Protein AF-A0A5J6P912-F1 (afdb_monomer_lite)

Foldseek 3Di:
DDPVVVVVVVVVVVVVCVVVVPPPDLDFDPDQWDQAPPPRDIDGDDPVNRVCVVVVHDHDHDPVRVVVVVVPDDPPCPVVVVVPPPDPPDDPVVVCVVVVVVVVVVVD

pLDDT: mean 77.54, std 14.79, range [47.5, 93.69]

Structure (mmCIF, N/CA/C/O backbone):
data_AF-A0A5J6P912-F1
#
_entry.id   AF-A0A5J6P912-F1
#
loop_
_atom_site.group_PDB
_atom_site.id
_atom_site.type_symbol
_atom_site.label_atom_id
_atom_site.label_alt_id
_atom_site.label_comp_id
_atom_site.label_asym_id
_atom_site.label_entity_id
_atom_site.label_seq_id
_atom_site.pdbx_PDB_ins_code
_atom_site.Cartn_x
_atom_site.Cartn_y
_atom_site.Cartn_z
_atom_site.occupancy
_atom_site.B_iso_or_equiv
_atom_site.auth_seq_id
_atom_site.auth_comp_id
_atom_site.auth_asym_id
_atom_site.auth_atom_id
_atom_site.pdbx_PDB_model_num
ATOM 1 N N . MET A 1 1 ? 24.923 -0.015 -38.273 1.00 61.78 1 MET A N 1
ATOM 2 C CA . MET A 1 1 ? 23.795 0.452 -37.447 1.00 61.78 1 MET A CA 1
ATOM 3 C C . MET A 1 1 ? 23.293 1.730 -38.083 1.00 61.78 1 MET A C 1
ATOM 5 O O . MET A 1 1 ? 24.049 2.695 -38.132 1.00 61.78 1 MET A O 1
ATOM 9 N N . SER A 1 2 ? 22.121 1.689 -38.714 1.00 84.31 2 SER A N 1
ATOM 10 C CA . SER A 1 2 ? 21.604 2.853 -39.446 1.00 84.31 2 SER A CA 1
ATOM 11 C C . SER A 1 2 ? 21.113 3.918 -38.456 1.00 84.31 2 SER A C 1
ATOM 13 O O . SER A 1 2 ? 20.704 3.593 -37.338 1.00 84.31 2 SER A O 1
ATOM 15 N N . ASN A 1 3 ? 21.133 5.194 -38.850 1.00 86.69 3 ASN A N 1
ATOM 16 C CA . ASN A 1 3 ? 20.611 6.286 -38.017 1.00 86.69 3 ASN A CA 1
ATOM 17 C C . ASN A 1 3 ? 19.134 6.070 -37.625 1.00 86.69 3 ASN A C 1
ATOM 19 O O . ASN A 1 3 ? 18.696 6.517 -36.567 1.00 86.69 3 ASN A O 1
ATOM 23 N N . GLU A 1 4 ? 18.374 5.339 -38.441 1.00 86.94 4 GLU A N 1
ATOM 24 C CA . GLU A 1 4 ? 16.972 5.003 -38.178 1.00 86.94 4 GLU A CA 1
ATOM 25 C C . GLU A 1 4 ? 16.832 3.955 -37.070 1.00 86.94 4 GLU A C 1
ATOM 27 O O . GLU A 1 4 ? 15.906 4.019 -36.261 1.00 86.94 4 GLU A O 1
ATOM 32 N N . GLU A 1 5 ? 17.765 3.005 -36.992 1.00 87.81 5 GLU A N 1
ATOM 33 C CA . GLU A 1 5 ? 17.812 2.031 -35.900 1.00 87.81 5 GLU A CA 1
ATOM 34 C C . GLU A 1 5 ? 18.159 2.722 -34.583 1.00 87.81 5 GLU A C 1
ATOM 36 O O . GLU A 1 5 ? 17.488 2.502 -33.575 1.00 87.81 5 GLU A O 1
ATOM 41 N N . VAL A 1 6 ? 19.141 3.629 -34.607 1.00 88.38 6 VAL A N 1
ATOM 42 C CA . VAL A 1 6 ? 19.518 4.447 -33.443 1.00 88.38 6 VAL A CA 1
ATOM 43 C C . VAL A 1 6 ? 18.312 5.229 -32.920 1.00 88.38 6 VAL A C 1
ATOM 45 O O . VAL A 1 6 ? 18.046 5.216 -31.718 1.00 88.38 6 VAL A O 1
ATOM 48 N N . LEU A 1 7 ? 17.544 5.858 -33.816 1.00 90.25 7 LEU A N 1
ATOM 49 C CA . LEU A 1 7 ? 16.356 6.627 -33.449 1.00 90.25 7 LEU A CA 1
ATOM 50 C C . LEU A 1 7 ? 15.272 5.741 -32.816 1.00 90.25 7 LEU A C 1
ATOM 52 O O . LEU A 1 7 ? 14.703 6.106 -31.787 1.00 90.25 7 LEU A O 1
ATOM 56 N N . LYS A 1 8 ? 15.017 4.554 -33.380 1.00 87.69 8 LYS A N 1
ATOM 57 C CA . LYS A 1 8 ? 14.042 3.593 -32.836 1.00 87.69 8 LYS A CA 1
ATOM 58 C C . LYS A 1 8 ? 14.419 3.141 -31.426 1.00 87.69 8 LYS A C 1
ATOM 60 O O . LYS A 1 8 ? 13.577 3.181 -30.527 1.00 87.69 8 LYS A O 1
ATOM 65 N N . TYR A 1 9 ? 15.679 2.760 -31.213 1.00 90.75 9 TYR A N 1
ATOM 66 C CA . TYR A 1 9 ? 16.154 2.347 -29.892 1.00 90.75 9 TYR A CA 1
ATOM 67 C C . TYR A 1 9 ? 16.120 3.497 -28.883 1.00 90.75 9 TYR A C 1
ATOM 69 O O . TYR A 1 9 ? 15.717 3.284 -27.740 1.00 90.75 9 TYR A O 1
ATOM 77 N N . ALA A 1 10 ? 16.466 4.717 -29.302 1.00 91.56 10 ALA A N 1
ATOM 78 C CA . ALA A 1 10 ? 16.407 5.898 -28.446 1.00 91.56 10 ALA A CA 1
ATOM 79 C C . ALA A 1 10 ? 14.972 6.207 -27.985 1.00 91.56 10 ALA A C 1
ATOM 81 O O . ALA A 1 10 ? 14.741 6.423 -26.794 1.00 91.56 10 ALA A O 1
ATOM 82 N N . VAL A 1 11 ? 13.994 6.165 -28.898 1.00 92.31 11 VAL A N 1
ATOM 83 C CA . VAL A 1 11 ? 12.575 6.378 -28.567 1.00 92.31 11 VAL A CA 1
ATOM 84 C C . VAL A 1 11 ? 12.064 5.286 -27.627 1.00 92.31 11 VAL A C 1
ATOM 86 O O . VAL A 1 11 ? 11.424 5.589 -26.619 1.00 92.31 11 VAL A O 1
ATOM 89 N N . PHE A 1 12 ? 12.379 4.020 -27.908 1.00 91.69 12 PHE A N 1
ATOM 90 C CA . PHE A 1 12 ? 11.960 2.904 -27.061 1.00 91.69 12 PHE A CA 1
ATOM 91 C C . PHE A 1 12 ? 12.545 3.005 -25.645 1.00 91.69 12 PHE A C 1
ATOM 93 O O . PHE A 1 12 ? 11.819 2.860 -24.659 1.00 91.69 12 PHE A O 1
ATOM 100 N N . ALA A 1 13 ? 13.839 3.322 -25.534 1.00 92.06 13 ALA A N 1
ATOM 101 C CA . ALA A 1 13 ? 14.506 3.527 -24.254 1.00 92.06 13 ALA A CA 1
ATOM 102 C C . ALA A 1 13 ? 13.878 4.686 -23.468 1.00 92.06 13 ALA A C 1
ATOM 104 O O . ALA A 1 13 ? 13.615 4.547 -22.274 1.00 92.06 13 ALA A O 1
ATOM 105 N N . PHE A 1 14 ? 13.570 5.803 -24.134 1.00 93.19 14 PHE A N 1
ATOM 106 C CA . PHE A 1 14 ? 12.935 6.954 -23.495 1.00 93.19 14 PHE A CA 1
ATOM 107 C C . PHE A 1 14 ? 11.553 6.609 -22.924 1.00 93.19 14 PHE A C 1
ATOM 109 O O . PHE A 1 14 ? 11.265 6.930 -21.771 1.00 93.19 14 PHE A O 1
ATOM 116 N N . ILE A 1 15 ? 10.717 5.899 -23.688 1.00 90.31 15 ILE A N 1
ATOM 117 C CA . ILE A 1 15 ? 9.388 5.462 -23.234 1.00 90.31 15 ILE A CA 1
ATOM 118 C C . ILE A 1 15 ? 9.512 4.501 -22.047 1.00 90.31 15 ILE A C 1
ATOM 120 O O . ILE A 1 15 ? 8.806 4.663 -21.051 1.00 90.31 15 ILE A O 1
ATOM 124 N N . ALA A 1 16 ? 10.426 3.530 -22.116 1.00 88.44 16 ALA A N 1
ATOM 125 C CA . ALA A 1 16 ? 10.651 2.583 -21.028 1.00 88.44 16 ALA A CA 1
ATOM 126 C C . ALA A 1 16 ? 11.095 3.290 -19.735 1.00 88.44 16 ALA A C 1
ATOM 128 O O . ALA A 1 16 ? 10.529 3.039 -18.669 1.00 88.44 16 ALA A O 1
ATOM 129 N N . ILE A 1 17 ? 12.050 4.222 -19.828 1.00 90.69 17 ILE A N 1
ATOM 130 C CA . ILE A 1 17 ? 12.521 5.020 -18.688 1.00 90.69 17 ILE A CA 1
ATOM 131 C C . ILE A 1 17 ? 11.385 5.873 -18.127 1.00 90.69 17 ILE A C 1
ATOM 133 O O . ILE A 1 17 ? 11.181 5.892 -16.914 1.00 90.69 17 ILE A O 1
ATOM 137 N N . PHE A 1 18 ? 10.616 6.540 -18.990 1.00 88.12 18 PHE A N 1
ATOM 138 C CA . PHE A 1 18 ? 9.486 7.361 -18.569 1.00 88.12 18 PHE A CA 1
ATOM 139 C C . PHE A 1 18 ? 8.438 6.534 -17.814 1.00 88.12 18 PHE A C 1
ATOM 141 O O . PHE A 1 18 ? 7.970 6.957 -16.757 1.00 88.12 18 PHE A O 1
ATOM 148 N N . LEU A 1 19 ? 8.104 5.335 -18.299 1.00 84.88 19 LEU A N 1
ATOM 149 C CA . LEU A 1 19 ? 7.172 4.437 -17.618 1.00 84.88 19 LEU A CA 1
ATOM 150 C C . LEU A 1 19 ? 7.702 4.001 -16.250 1.00 84.88 19 LEU A C 1
ATOM 152 O O . LEU A 1 19 ? 6.973 4.103 -15.266 1.00 84.88 19 LEU A O 1
ATOM 156 N N . ILE A 1 20 ? 8.965 3.570 -16.167 1.00 81.31 20 ILE A N 1
ATOM 157 C C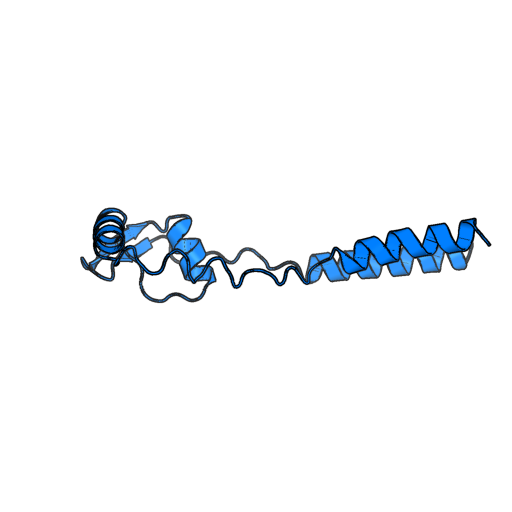A . ILE A 1 20 ? 9.579 3.117 -14.911 1.00 81.31 20 ILE A CA 1
ATOM 158 C C . ILE A 1 20 ? 9.671 4.266 -13.900 1.00 81.31 20 ILE A C 1
ATOM 160 O O . ILE A 1 20 ? 9.334 4.080 -12.731 1.00 81.31 20 ILE A O 1
ATOM 164 N N . ALA A 1 21 ? 10.069 5.460 -14.343 1.00 80.19 21 ALA A N 1
ATOM 165 C CA . ALA A 1 21 ? 10.186 6.644 -13.495 1.00 80.19 21 ALA A CA 1
ATOM 166 C C . ALA A 1 21 ? 8.834 7.102 -12.924 1.00 80.19 21 ALA A C 1
ATOM 168 O O . ALA A 1 21 ? 8.777 7.620 -11.809 1.00 80.19 21 ALA A O 1
ATOM 169 N N . ASN A 1 22 ? 7.741 6.884 -13.661 1.00 78.12 22 ASN A N 1
ATOM 170 C CA . ASN A 1 22 ? 6.387 7.234 -13.232 1.00 78.12 22 ASN A CA 1
ATOM 171 C C . ASN A 1 22 ? 5.661 6.098 -12.491 1.00 78.12 22 ASN A C 1
ATOM 173 O O . ASN A 1 22 ? 4.505 6.273 -12.092 1.00 78.12 22 ASN A O 1
ATOM 177 N N . LEU A 1 23 ? 6.302 4.944 -12.259 1.00 78.06 23 LEU A N 1
ATOM 178 C CA . LEU A 1 23 ? 5.701 3.903 -11.431 1.00 78.06 23 LEU A CA 1
ATOM 179 C C . LEU A 1 23 ? 5.579 4.402 -9.984 1.00 78.06 23 LEU A C 1
ATOM 181 O O . LEU A 1 23 ? 6.576 4.794 -9.369 1.00 78.06 23 LEU A O 1
ATOM 185 N N . PRO A 1 24 ? 4.375 4.368 -9.386 1.00 65.56 24 PRO A N 1
ATOM 186 C CA . PRO A 1 24 ? 4.196 4.815 -8.018 1.00 65.56 24 PRO A CA 1
ATOM 187 C C . PRO A 1 24 ? 4.977 3.896 -7.075 1.00 65.56 24 PRO A C 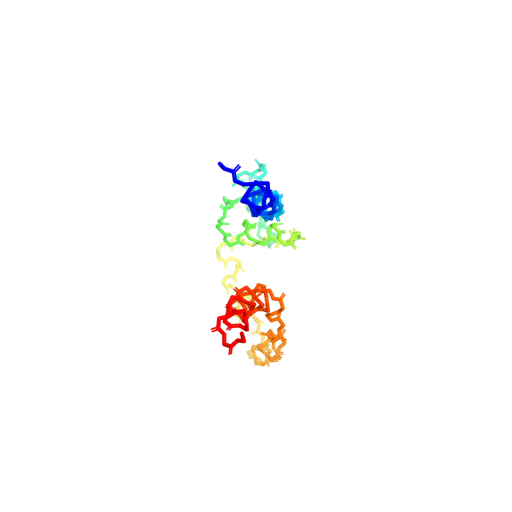1
ATOM 189 O O . PRO A 1 24 ? 4.606 2.741 -6.845 1.00 65.56 24 PRO A O 1
ATOM 192 N N . ALA A 1 25 ? 6.054 4.425 -6.492 1.00 66.69 25 ALA A N 1
ATOM 193 C CA . ALA A 1 25 ? 6.790 3.744 -5.439 1.00 66.69 25 ALA A CA 1
ATOM 194 C C . ALA A 1 25 ? 5.819 3.355 -4.313 1.00 66.69 25 ALA A C 1
ATOM 196 O O . ALA A 1 25 ? 5.042 4.185 -3.825 1.00 66.69 25 ALA A O 1
ATOM 197 N N . LYS A 1 26 ? 5.852 2.085 -3.893 1.00 66.12 26 LYS A N 1
ATOM 198 C CA . LYS A 1 26 ? 4.990 1.568 -2.822 1.00 66.12 26 LYS A CA 1
ATOM 199 C C . LYS A 1 26 ? 5.395 2.205 -1.488 1.00 66.12 26 LYS A C 1
ATOM 201 O O . LYS A 1 26 ? 6.199 1.649 -0.744 1.00 66.12 26 LYS A O 1
ATOM 206 N N . LYS A 1 27 ? 4.845 3.386 -1.186 1.00 69.94 27 LYS A N 1
ATOM 207 C CA . LYS A 1 27 ? 5.072 4.101 0.077 1.00 69.94 27 LYS A CA 1
ATOM 208 C C . LYS A 1 27 ? 4.591 3.228 1.241 1.00 69.94 27 LYS A C 1
ATOM 210 O O . LYS A 1 27 ? 3.459 2.735 1.229 1.00 69.94 27 LYS A O 1
ATOM 215 N N . LYS A 1 28 ? 5.452 3.039 2.240 1.00 74.94 28 LYS A N 1
ATOM 216 C CA . LYS A 1 28 ? 5.137 2.349 3.498 1.00 74.94 28 LYS A CA 1
ATOM 217 C C . LYS A 1 28 ? 5.078 3.375 4.637 1.00 74.94 28 LYS A C 1
ATOM 219 O O . LYS A 1 28 ? 5.829 4.353 4.581 1.00 74.94 28 LYS A O 1
ATOM 224 N N . PRO A 1 29 ? 4.206 3.183 5.641 1.00 78.12 29 PRO A N 1
ATOM 225 C CA . PRO A 1 29 ? 4.225 4.014 6.837 1.00 78.12 29 PRO A CA 1
ATOM 226 C C . PRO A 1 29 ? 5.584 3.885 7.535 1.00 78.12 29 PRO A C 1
ATOM 228 O O . PRO A 1 29 ? 6.175 2.805 7.558 1.00 78.12 29 PRO A O 1
ATOM 231 N N . LYS A 1 30 ? 6.091 5.007 8.065 1.00 74.88 30 LYS A N 1
ATOM 232 C CA . LYS A 1 30 ? 7.334 5.036 8.857 1.00 74.88 30 LYS A CA 1
ATOM 233 C C . LYS A 1 30 ? 7.160 4.283 10.178 1.00 74.88 30 LYS A C 1
ATOM 235 O O . LYS A 1 30 ? 8.081 3.625 10.647 1.00 74.88 30 LYS A O 1
ATOM 240 N N . GLU A 1 31 ? 5.963 4.371 10.745 1.00 79.88 31 GLU A N 1
ATOM 241 C CA . GLU A 1 31 ? 5.583 3.707 11.986 1.00 79.88 31 GLU A CA 1
ATOM 242 C C . GLU A 1 31 ? 5.102 2.281 11.698 1.00 79.88 31 GLU A C 1
ATOM 244 O O . GLU A 1 31 ? 4.431 2.019 10.697 1.00 79.88 31 GLU A O 1
ATOM 249 N N . LYS A 1 32 ? 5.475 1.335 12.567 1.00 83.62 32 LYS A N 1
ATOM 250 C CA . LYS A 1 32 ? 5.087 -0.084 12.449 1.00 83.62 32 LYS A CA 1
ATOM 251 C C . LYS A 1 32 ? 3.756 -0.386 13.135 1.00 83.62 32 LYS A C 1
ATOM 253 O O . LYS A 1 32 ? 3.152 -1.425 12.869 1.00 83.62 32 LYS A O 1
ATOM 258 N N . THR A 1 33 ? 3.301 0.504 14.003 1.00 89.00 33 THR A N 1
ATOM 259 C CA . THR A 1 33 ? 2.088 0.378 14.809 1.00 89.00 33 THR A CA 1
ATOM 260 C 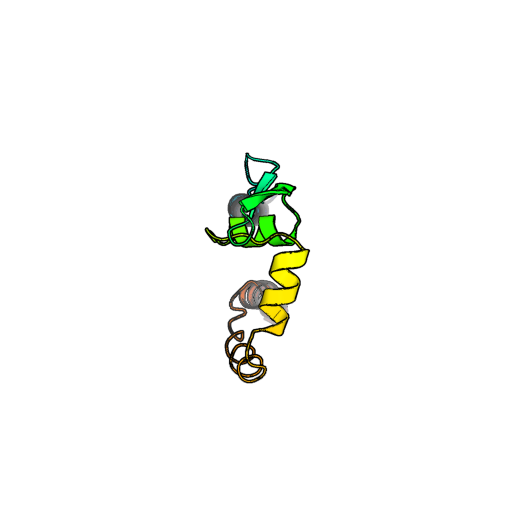C . THR A 1 33 ? 1.193 1.591 14.588 1.00 89.00 33 THR A C 1
ATOM 262 O O . THR A 1 33 ? 1.635 2.624 14.101 1.00 89.00 33 THR A O 1
ATOM 265 N N . PHE A 1 34 ? -0.089 1.445 14.905 1.00 90.00 34 PHE A N 1
ATOM 266 C CA . PHE A 1 34 ? -1.065 2.525 14.892 1.00 90.00 34 PHE A CA 1
ATOM 267 C C . PHE A 1 34 ? -1.978 2.417 16.110 1.00 90.00 34 PHE A C 1
ATOM 269 O O . PHE A 1 34 ? -2.225 1.324 16.627 1.00 90.00 34 PHE A O 1
ATOM 276 N N . VAL A 1 35 ? -2.552 3.547 16.515 1.00 92.94 35 VAL A N 1
ATOM 277 C CA . VAL A 1 35 ? -3.556 3.608 17.581 1.00 92.94 35 VAL A CA 1
ATOM 278 C C . VAL A 1 35 ? -4.950 3.388 16.992 1.00 92.94 35 VAL A C 1
ATOM 280 O O . VAL A 1 35 ? -5.373 4.073 16.058 1.00 92.94 35 VAL A O 1
ATOM 283 N N . CYS A 1 36 ? -5.694 2.419 17.527 1.00 93.44 36 CYS A N 1
ATOM 284 C CA . CYS A 1 36 ? -7.062 2.147 17.094 1.00 93.44 36 CYS A CA 1
ATOM 285 C C . CYS A 1 36 ? -7.999 3.315 17.444 1.00 93.44 36 CYS A C 1
ATOM 287 O O . CYS A 1 36 ? -8.185 3.643 18.611 1.00 93.44 36 CYS A O 1
ATOM 289 N N . ALA A 1 37 ? -8.712 3.860 16.458 1.00 92.06 37 ALA A N 1
ATOM 290 C CA . ALA A 1 37 ? -9.633 4.984 16.645 1.00 92.06 37 ALA A CA 1
ATOM 291 C C . ALA A 1 37 ? -10.870 4.666 17.514 1.00 92.06 37 ALA A C 1
ATOM 293 O O . ALA A 1 37 ? -11.601 5.580 17.881 1.00 92.06 37 ALA A O 1
ATOM 294 N N . ARG A 1 38 ? -11.141 3.384 17.816 1.00 91.88 38 ARG A N 1
ATOM 295 C CA . ARG A 1 38 ? -12.288 2.954 18.641 1.00 91.88 38 ARG A CA 1
ATOM 296 C C . ARG A 1 38 ? -11.887 2.580 20.064 1.00 91.88 38 ARG A C 1
ATOM 298 O O . ARG A 1 38 ? -12.459 3.110 21.004 1.00 91.88 38 ARG A O 1
ATOM 305 N N . CYS A 1 39 ? -10.938 1.657 20.221 1.00 93.31 39 CYS A N 1
ATOM 306 C CA . CYS A 1 39 ? -10.528 1.153 21.537 1.00 93.31 39 CYS A CA 1
ATOM 307 C C . CYS A 1 39 ? -9.226 1.769 22.061 1.00 93.31 39 CYS A C 1
ATOM 309 O O . CYS A 1 39 ? -8.787 1.381 23.134 1.00 93.31 39 CYS A O 1
ATOM 311 N N . LYS A 1 40 ? -8.589 2.674 21.302 1.00 93.69 40 LYS A N 1
ATOM 312 C CA . LYS A 1 40 ? -7.305 3.321 21.628 1.00 93.69 40 LYS A CA 1
ATOM 313 C C . LYS A 1 40 ? -6.123 2.371 21.860 1.00 93.69 40 LYS A C 1
ATOM 315 O O . LYS A 1 40 ? -5.049 2.828 22.214 1.00 93.69 40 LYS A O 1
ATOM 320 N N . ASN A 1 41 ? -6.290 1.072 21.611 1.00 92.81 41 ASN A N 1
ATOM 321 C CA . ASN A 1 41 ? -5.199 0.114 21.721 1.00 92.81 41 ASN A CA 1
ATOM 322 C C . ASN A 1 41 ? -4.206 0.280 20.566 1.00 92.81 41 ASN A C 1
ATOM 324 O O . ASN A 1 41 ? -4.619 0.498 19.419 1.00 92.81 41 ASN A O 1
ATOM 328 N N . GLU A 1 42 ? -2.924 0.106 20.859 1.00 91.69 42 GLU A N 1
ATOM 329 C CA . GLU A 1 42 ? -1.878 0.037 19.846 1.00 91.69 42 GLU A CA 1
ATOM 330 C C . GLU A 1 42 ? -1.933 -1.313 19.129 1.00 91.69 42 GLU A C 1
ATOM 332 O O . GLU A 1 42 ? -2.200 -2.366 19.711 1.00 91.69 42 GLU A O 1
ATOM 337 N N . SER A 1 43 ? -1.776 -1.299 17.812 1.00 89.62 43 SER A N 1
ATOM 338 C CA . SER A 1 43 ? -1.807 -2.510 16.995 1.00 89.62 43 SER A CA 1
ATOM 339 C C . SER A 1 43 ? -0.841 -2.385 15.822 1.00 89.62 43 SER A C 1
ATOM 341 O O . SER A 1 43 ? -0.670 -1.288 15.292 1.00 89.62 43 SER A O 1
ATOM 343 N N . PRO A 1 44 ? -0.215 -3.486 15.374 1.00 89.94 44 PRO A N 1
ATOM 344 C CA . PRO A 1 44 ? 0.688 -3.451 14.233 1.00 89.94 44 PRO A CA 1
ATOM 345 C C . PRO A 1 44 ? -0.062 -3.115 12.944 1.00 89.94 44 PRO A C 1
ATOM 347 O O . PRO A 1 44 ? -1.193 -3.563 12.717 1.00 89.94 44 PRO A O 1
ATOM 350 N N . HIS A 1 45 ? 0.593 -2.355 12.070 1.00 87.56 45 HIS A N 1
ATOM 351 C CA . HIS A 1 45 ? 0.103 -2.102 10.727 1.00 87.56 45 HIS A CA 1
ATOM 352 C C . HIS A 1 45 ? -0.004 -3.420 9.946 1.00 87.56 45 HIS A C 1
ATOM 354 O O . HIS A 1 45 ? 0.977 -4.091 9.651 1.00 87.56 45 HIS A O 1
ATOM 360 N N . THR A 1 46 ? -1.233 -3.776 9.586 1.00 88.31 46 THR A N 1
ATOM 361 C CA . THR A 1 46 ? -1.546 -4.866 8.649 1.00 88.31 46 THR A CA 1
ATOM 362 C C . THR A 1 46 ? -1.593 -4.330 7.222 1.00 88.31 46 THR A C 1
ATOM 364 O O . THR A 1 46 ? -1.810 -3.128 7.036 1.00 88.31 46 THR A O 1
ATOM 367 N N . GLU A 1 47 ? -1.499 -5.199 6.210 1.00 85.69 47 GLU A N 1
ATOM 368 C CA . GLU A 1 47 ? -1.587 -4.796 4.793 1.00 85.69 47 GLU A CA 1
ATOM 369 C C . GLU A 1 47 ? -2.821 -3.920 4.514 1.00 85.69 47 GLU A C 1
ATOM 371 O O . GLU A 1 47 ? -2.727 -2.889 3.853 1.00 85.69 47 GLU A O 1
ATOM 376 N N . ARG A 1 48 ? -3.964 -4.242 5.137 1.00 86.69 48 ARG A N 1
ATOM 377 C CA . ARG A 1 48 ? -5.189 -3.431 5.061 1.00 86.69 48 ARG A CA 1
ATOM 378 C C . ARG A 1 48 ? -4.979 -2.000 5.557 1.00 86.69 48 ARG A C 1
ATOM 380 O O . ARG A 1 48 ? -5.428 -1.051 4.919 1.00 86.69 48 ARG A O 1
ATOM 387 N N . THR A 1 49 ? -4.345 -1.832 6.716 1.00 89.81 49 THR A N 1
ATOM 388 C CA . THR A 1 49 ? -4.093 -0.494 7.274 1.00 89.81 49 THR A CA 1
ATOM 389 C C . THR A 1 49 ? -2.997 0.250 6.526 1.00 89.81 49 THR A C 1
ATOM 391 O O . THR A 1 49 ? -3.092 1.463 6.404 1.00 89.81 49 THR A O 1
ATOM 394 N N . ILE A 1 50 ? -2.015 -0.460 5.965 1.00 89.00 50 ILE A N 1
ATOM 395 C CA . ILE A 1 50 ? -0.987 0.125 5.101 1.00 89.00 50 ILE A CA 1
ATOM 396 C C . ILE A 1 50 ? -1.636 0.660 3.822 1.00 89.00 50 ILE A C 1
ATOM 398 O O . ILE A 1 50 ? -1.381 1.794 3.437 1.00 89.00 50 ILE A O 1
ATOM 402 N N . GLU A 1 51 ? -2.525 -0.105 3.190 1.00 86.06 51 GLU A N 1
ATOM 403 C CA . GLU A 1 51 ? -3.262 0.343 2.006 1.00 86.06 51 GLU A CA 1
ATOM 404 C C . GLU A 1 51 ? -4.191 1.523 2.326 1.00 86.06 51 GLU A C 1
ATOM 406 O O . GLU A 1 51 ? -4.236 2.510 1.592 1.00 86.06 51 GLU A O 1
ATOM 411 N N . ALA A 1 52 ? -4.891 1.482 3.462 1.00 87.75 52 ALA A N 1
ATOM 412 C CA . ALA A 1 52 ? -5.688 2.619 3.917 1.00 87.75 52 ALA A CA 1
ATOM 413 C C . ALA A 1 52 ? -4.815 3.865 4.177 1.00 87.75 52 ALA A C 1
ATOM 415 O O . ALA A 1 52 ? -5.207 4.974 3.812 1.00 87.75 52 ALA A O 1
ATOM 416 N N . TRP A 1 53 ? -3.614 3.689 4.731 1.00 88.88 53 TRP A N 1
ATOM 417 C CA . TRP A 1 53 ? -2.643 4.762 4.935 1.00 88.88 53 TRP A CA 1
ATOM 418 C C . TRP A 1 53 ? -2.133 5.335 3.606 1.00 88.88 53 TRP A C 1
ATOM 420 O O . TRP A 1 53 ? -2.130 6.553 3.433 1.00 88.88 53 TRP A O 1
ATOM 430 N N . ARG A 1 54 ? -1.816 4.485 2.614 1.00 84.75 54 ARG A N 1
ATOM 431 C CA . ARG A 1 54 ? -1.463 4.918 1.243 1.00 84.75 54 ARG A CA 1
ATOM 432 C C . ARG A 1 54 ? -2.567 5.779 0.624 1.00 84.75 54 ARG A C 1
ATOM 434 O O . ARG A 1 54 ? -2.280 6.744 -0.077 1.00 84.75 54 ARG A O 1
ATOM 441 N N . ARG A 1 55 ? -3.832 5.477 0.936 1.00 86.44 55 ARG A N 1
ATOM 442 C CA . ARG A 1 55 ? -5.016 6.256 0.531 1.00 86.44 55 ARG A CA 1
ATOM 443 C C . ARG A 1 55 ? -5.299 7.476 1.419 1.00 86.44 55 ARG A C 1
ATOM 445 O O . ARG A 1 55 ? -6.409 8.007 1.368 1.00 86.44 55 ARG A O 1
ATOM 452 N N . LYS A 1 56 ? -4.333 7.911 2.237 1.00 86.06 56 LYS A N 1
ATOM 453 C CA . LYS A 1 56 ? -4.427 9.066 3.146 1.00 86.06 56 LYS A CA 1
ATOM 454 C C . LYS A 1 56 ? -5.601 8.977 4.133 1.00 86.06 56 LYS A C 1
ATOM 456 O O . LYS A 1 56 ? -6.195 9.990 4.496 1.00 86.06 56 LYS A O 1
ATOM 461 N N . LYS A 1 57 ? -5.981 7.768 4.561 1.00 87.12 57 LYS A N 1
ATOM 462 C CA . LYS A 1 57 ? -6.978 7.603 5.628 1.00 87.12 57 LYS A CA 1
ATOM 463 C C . LYS A 1 57 ? -6.345 7.921 6.981 1.00 87.12 57 LYS A C 1
ATOM 465 O O . LYS A 1 57 ? -5.212 7.538 7.239 1.00 87.12 57 LYS A O 1
ATOM 470 N N . SER A 1 58 ? -7.105 8.599 7.837 1.00 83.31 58 SER A N 1
ATOM 471 C CA . SER A 1 58 ? -6.664 9.045 9.165 1.00 83.31 58 SER A CA 1
ATOM 472 C C . SER A 1 58 ? -7.164 8.166 10.314 1.00 83.31 58 SER A C 1
ATOM 474 O O . SER A 1 58 ? -6.619 8.221 11.409 1.00 83.31 58 SER A O 1
ATOM 476 N N . LYS A 1 59 ? -8.204 7.351 10.086 1.00 87.81 59 LYS A N 1
ATOM 477 C CA . LYS A 1 59 ? -8.814 6.496 11.114 1.00 87.81 59 LYS A CA 1
ATOM 478 C C . LYS A 1 59 ? -8.549 5.029 10.806 1.00 87.81 59 LYS A C 1
ATOM 480 O O . LYS A 1 59 ? -9.031 4.503 9.802 1.00 87.81 59 LYS A O 1
ATOM 485 N N . PHE A 1 60 ? -7.824 4.365 11.700 1.00 91.06 60 PHE A N 1
ATOM 486 C CA . PHE A 1 60 ? -7.541 2.936 11.625 1.00 91.06 60 PHE A CA 1
ATOM 487 C C . PHE A 1 60 ? -8.227 2.199 12.773 1.00 91.06 60 PHE A C 1
ATOM 489 O O . PHE A 1 60 ? -8.352 2.712 13.882 1.00 91.06 60 PHE A O 1
ATOM 496 N N . TYR A 1 61 ? -8.664 0.971 12.510 1.00 92.12 61 TYR A N 1
ATOM 497 C CA . TYR A 1 61 ? -9.309 0.114 13.503 1.00 92.12 61 TYR A CA 1
ATOM 498 C C . TYR A 1 61 ? -8.523 -1.184 13.635 1.00 92.12 61 TYR A C 1
ATOM 500 O O . TYR A 1 61 ? -8.143 -1.763 12.615 1.00 92.12 61 TYR A O 1
ATOM 508 N N . CYS A 1 62 ? -8.314 -1.668 14.860 1.00 92.88 62 CYS A N 1
ATOM 509 C CA . CYS A 1 62 ? -7.783 -3.011 15.090 1.00 92.88 62 CYS A CA 1
ATOM 510 C C . CYS A 1 62 ? -8.738 -4.081 14.523 1.00 92.88 62 CYS A C 1
ATOM 512 O O . CYS A 1 62 ? -9.895 -3.793 14.197 1.00 92.88 62 CYS A O 1
ATOM 514 N N . LYS A 1 63 ? -8.264 -5.327 14.391 1.00 90.44 63 LYS A N 1
ATOM 515 C CA . LYS A 1 63 ? -9.020 -6.422 13.752 1.00 90.44 63 LYS A CA 1
ATOM 516 C C . LYS A 1 63 ? -10.415 -6.614 14.366 1.00 90.44 63 LYS A C 1
ATOM 518 O O . LYS A 1 63 ? -11.392 -6.708 13.627 1.00 90.44 63 LYS A O 1
ATOM 523 N N . SER A 1 64 ? -10.518 -6.590 15.695 1.00 91.56 64 SER A N 1
ATOM 524 C CA . SER A 1 64 ? -11.783 -6.761 16.422 1.00 91.56 64 SER A CA 1
ATOM 525 C C . SER A 1 64 ? -12.743 -5.582 16.229 1.00 91.56 64 SER A C 1
ATOM 527 O O . SER A 1 64 ? -13.913 -5.777 15.909 1.00 91.56 64 SER A O 1
ATOM 529 N N . CYS A 1 65 ? -12.254 -4.344 16.359 1.00 91.75 65 CYS A N 1
ATOM 530 C CA . CYS A 1 65 ? -13.072 -3.145 16.155 1.00 91.75 65 CYS A CA 1
ATOM 531 C C . CYS A 1 65 ? -13.540 -2.996 14.704 1.00 91.75 65 CYS A C 1
ATOM 533 O O . CYS A 1 65 ? -14.637 -2.493 14.467 1.00 91.75 65 CYS A O 1
ATOM 535 N N . HIS A 1 66 ? -12.724 -3.439 13.744 1.00 91.62 66 HIS A N 1
ATOM 536 C CA . HIS A 1 66 ? -13.087 -3.443 12.333 1.00 91.62 66 HIS A CA 1
ATOM 537 C C . HIS A 1 66 ? -14.217 -4.429 12.030 1.00 91.62 66 HIS A C 1
ATOM 539 O O . HIS A 1 66 ? -15.148 -4.051 11.333 1.00 91.62 66 HIS A O 1
ATOM 545 N N . ALA A 1 67 ? -14.171 -5.651 12.572 1.00 90.69 67 ALA A N 1
ATOM 546 C CA . ALA A 1 67 ? -15.237 -6.636 12.375 1.00 90.69 67 ALA A CA 1
ATOM 547 C C . ALA A 1 67 ? -16.596 -6.095 12.853 1.00 90.69 67 ALA A C 1
ATOM 549 O O . ALA A 1 67 ? -17.554 -6.079 12.086 1.00 90.69 67 ALA A O 1
ATOM 550 N N . LYS A 1 68 ? -16.628 -5.513 14.060 1.00 91.19 68 LYS A N 1
ATOM 551 C CA . LYS A 1 68 ? -17.829 -4.861 14.610 1.00 91.19 68 LYS A CA 1
ATOM 552 C C . LYS A 1 68 ? -18.321 -3.694 13.752 1.00 91.19 68 LYS A C 1
ATOM 554 O O . LYS A 1 68 ? -19.516 -3.451 13.662 1.00 91.19 68 LYS A O 1
ATOM 559 N N . TRP A 1 69 ? -17.403 -2.931 13.154 1.00 89.19 69 TRP A N 1
ATOM 560 C CA . TRP A 1 69 ? -17.768 -1.829 12.262 1.00 89.19 69 TRP A CA 1
ATOM 561 C C . TRP A 1 69 ? -18.393 -2.336 10.957 1.00 89.19 69 TRP A C 1
ATOM 563 O O . TRP A 1 69 ? -19.418 -1.803 10.540 1.00 89.19 69 TRP A O 1
ATOM 573 N N . VAL A 1 70 ? -17.821 -3.382 10.350 1.00 88.75 70 VAL A N 1
ATOM 574 C CA . VAL A 1 70 ? -18.363 -4.003 9.129 1.00 88.75 70 VAL A CA 1
ATOM 575 C C . VAL A 1 70 ? -19.764 -4.556 9.378 1.00 88.75 70 VAL A C 1
ATOM 577 O O . VAL A 1 70 ? -20.651 -4.343 8.561 1.00 88.75 70 VAL A O 1
ATOM 580 N N . GLU A 1 71 ? -19.973 -5.218 10.514 1.00 87.88 71 GLU A N 1
ATOM 581 C CA . GLU A 1 71 ? -21.281 -5.747 10.909 1.00 87.88 71 GLU A CA 1
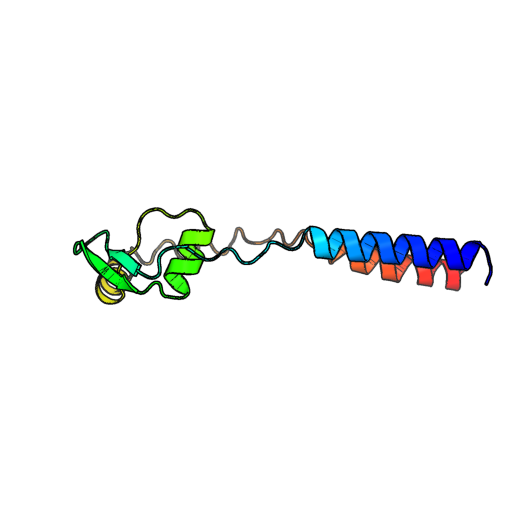ATOM 582 C C . GLU A 1 71 ? -22.323 -4.640 11.125 1.00 87.88 71 GLU A C 1
ATOM 584 O O . GLU A 1 71 ? -23.484 -4.804 10.764 1.00 87.88 71 GLU A O 1
ATOM 589 N N . SER A 1 72 ? -21.899 -3.481 11.638 1.00 85.56 72 SER A N 1
ATOM 590 C CA . SER A 1 72 ? -22.778 -2.323 11.843 1.00 85.56 72 SER A CA 1
ATOM 591 C C . SER A 1 72 ? -23.120 -1.541 10.568 1.00 85.56 72 SER A C 1
ATOM 593 O O . SER A 1 72 ? -23.925 -0.612 10.634 1.00 85.56 72 SER A O 1
ATOM 595 N N . GLN A 1 73 ? -22.511 -1.852 9.416 1.00 82.50 73 GLN A N 1
ATOM 596 C CA . GLN A 1 73 ? -22.843 -1.149 8.177 1.00 82.50 73 GLN A CA 1
ATOM 597 C C . GLN A 1 73 ? -24.151 -1.686 7.570 1.00 82.50 73 GLN A C 1
ATOM 599 O O . GLN A 1 73 ? -24.300 -2.900 7.410 1.00 82.50 73 GLN A O 1
ATOM 604 N N . PRO A 1 74 ? -25.085 -0.805 7.161 1.00 76.19 74 PRO A N 1
ATOM 605 C CA . PRO A 1 74 ? -26.301 -1.232 6.482 1.00 76.19 74 PRO A CA 1
ATOM 606 C C . PRO A 1 74 ? -25.939 -1.939 5.168 1.00 76.19 74 PRO A C 1
ATOM 608 O O . PRO A 1 74 ? -25.192 -1.406 4.347 1.00 76.19 74 PRO A O 1
ATOM 611 N N . ARG A 1 75 ? -26.492 -3.139 4.942 1.00 65.50 75 ARG A N 1
ATOM 612 C CA . ARG A 1 75 ? -26.227 -3.980 3.753 1.00 65.50 75 ARG A CA 1
ATOM 613 C C . ARG A 1 75 ? -26.591 -3.319 2.407 1.00 65.50 75 ARG A C 1
ATOM 615 O O . ARG A 1 75 ? -26.242 -3.858 1.362 1.00 65.50 75 ARG A O 1
ATOM 622 N N . GLN A 1 76 ? -27.263 -2.167 2.410 1.00 56.59 76 GLN A N 1
ATOM 623 C CA . GLN A 1 76 ? -27.894 -1.561 1.231 1.00 56.59 76 GLN A CA 1
ATOM 624 C C . GLN A 1 76 ? -26.969 -0.786 0.275 1.00 56.59 76 GLN A C 1
ATOM 626 O O . GLN A 1 76 ? -27.402 -0.448 -0.819 1.00 56.59 76 GLN A O 1
ATOM 631 N N . THR A 1 77 ? -25.705 -0.516 0.609 1.00 52.69 77 THR A N 1
ATOM 632 C CA . THR A 1 77 ? -24.823 0.338 -0.226 1.00 52.69 77 THR A CA 1
ATOM 633 C C . THR A 1 77 ? -23.653 -0.390 -0.883 1.00 52.69 77 THR A C 1
ATOM 635 O O . THR A 1 77 ? -22.750 0.249 -1.423 1.00 52.69 77 THR A O 1
ATOM 638 N N . ARG A 1 78 ? -23.649 -1.728 -0.894 1.00 53.78 78 ARG A N 1
ATOM 639 C CA . ARG A 1 78 ? -22.598 -2.493 -1.587 1.00 53.78 78 ARG A CA 1
ATOM 640 C C . ARG A 1 78 ? -22.811 -2.570 -3.106 1.00 53.78 78 ARG A C 1
ATOM 642 O O . ARG A 1 78 ? -21.841 -2.719 -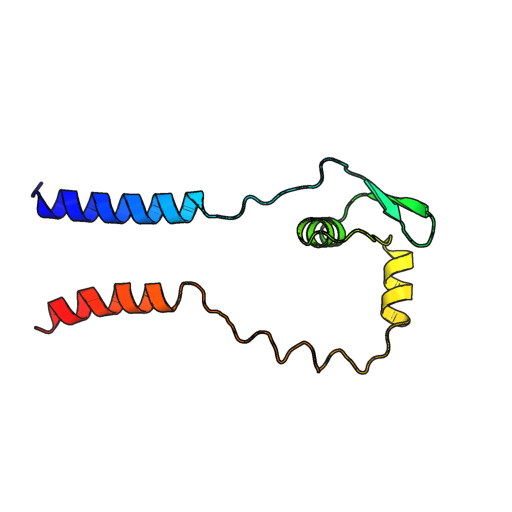3.834 1.00 53.78 78 ARG A O 1
ATOM 649 N N . SER A 1 79 ? -24.043 -2.381 -3.581 1.00 49.50 79 SER A N 1
ATOM 650 C CA . SER A 1 79 ? -24.421 -2.432 -5.003 1.00 49.50 79 SER A CA 1
ATOM 651 C C . SER A 1 79 ? -24.246 -1.106 -5.760 1.00 49.50 79 SER A C 1
ATOM 653 O O . SER A 1 79 ? -24.103 -1.118 -6.977 1.00 49.50 79 SER A O 1
ATOM 655 N N . ALA A 1 80 ? -24.201 0.041 -5.072 1.00 50.12 80 ALA A N 1
ATOM 656 C CA . ALA A 1 80 ? -24.086 1.355 -5.723 1.00 50.12 80 ALA A CA 1
ATOM 657 C C . ALA A 1 80 ? -22.632 1.807 -5.983 1.00 50.12 80 ALA A C 1
ATOM 659 O O . ALA A 1 80 ? -22.400 2.743 -6.747 1.00 50.12 80 ALA A O 1
ATOM 660 N N . TYR A 1 81 ? -21.641 1.166 -5.350 1.00 47.97 81 TYR A N 1
ATOM 661 C CA . TYR A 1 81 ? -20.221 1.507 -5.528 1.00 47.97 81 TYR A CA 1
ATOM 662 C C . TYR A 1 81 ? -19.515 0.650 -6.594 1.00 47.97 81 TYR A C 1
ATOM 664 O O . TYR A 1 81 ? -18.440 1.024 -7.062 1.00 47.97 81 TYR A O 1
ATOM 672 N N . GLU A 1 82 ? -20.107 -0.470 -7.022 1.00 50.31 82 GLU A N 1
ATOM 673 C CA . GLU A 1 8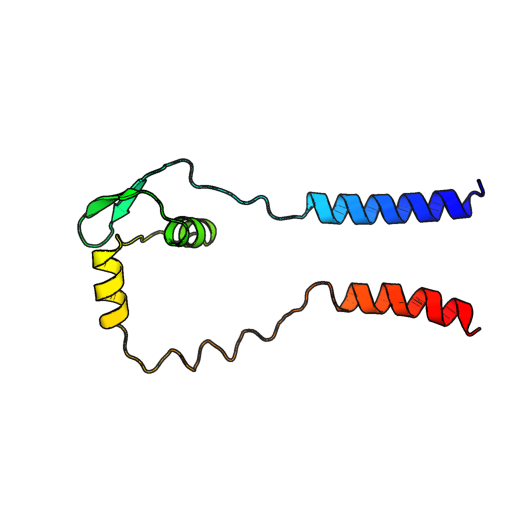2 ? -19.530 -1.309 -8.085 1.00 50.31 82 GLU A CA 1
ATOM 674 C C . GLU A 1 82 ? -19.803 -0.770 -9.497 1.00 50.31 82 GLU A C 1
ATOM 676 O O . GLU A 1 82 ? -19.038 -1.044 -10.417 1.00 50.31 82 GLU A O 1
ATOM 681 N N . THR A 1 83 ? -20.793 0.106 -9.675 1.00 47.69 83 THR A N 1
ATOM 682 C CA . THR A 1 83 ? -21.151 0.677 -10.986 1.00 47.69 83 THR A CA 1
ATOM 683 C C . THR A 1 83 ? -20.324 1.897 -11.408 1.00 47.69 83 THR A C 1
ATOM 685 O O . THR A 1 83 ? -20.501 2.400 -12.513 1.00 47.69 83 THR A O 1
ATOM 688 N N . ARG A 1 84 ? -19.375 2.378 -10.587 1.00 47.66 84 ARG A N 1
ATOM 689 C CA . ARG A 1 84 ? -18.454 3.482 -10.954 1.00 47.66 84 ARG A CA 1
ATOM 690 C C . ARG A 1 84 ? -16.976 3.087 -10.929 1.00 47.66 84 ARG A C 1
ATOM 692 O O . ARG A 1 84 ? -16.116 3.869 -10.529 1.00 47.66 84 ARG A O 1
ATOM 699 N N . ARG A 1 85 ? -16.661 1.876 -11.389 1.00 47.81 85 ARG A N 1
ATOM 700 C CA . ARG A 1 85 ? -15.295 1.472 -11.774 1.00 47.81 85 ARG A CA 1
ATOM 701 C C . ARG A 1 85 ? -15.235 0.989 -13.223 1.00 47.81 85 ARG A C 1
ATOM 703 O O . ARG A 1 85 ? -14.624 -0.018 -13.536 1.00 47.81 85 ARG A O 1
ATOM 710 N N . SER A 1 86 ? -15.828 1.769 -14.117 1.00 51.22 86 SER A N 1
ATOM 711 C CA . SER A 1 86 ? -15.531 1.733 -15.549 1.00 51.22 86 SER A CA 1
ATOM 712 C C . SER A 1 86 ? -14.803 3.026 -15.917 1.00 51.22 86 SER A C 1
ATOM 714 O O . SER A 1 86 ? -15.377 3.962 -16.462 1.00 51.22 86 SER A O 1
ATOM 716 N N . SER A 1 87 ? -13.533 3.111 -15.542 1.00 52.41 87 SER A N 1
ATOM 717 C CA . SER A 1 87 ? -12.581 4.006 -16.203 1.00 52.41 87 SER A CA 1
ATOM 718 C C . SER A 1 87 ? -11.208 3.361 -16.102 1.00 52.41 87 SER A C 1
ATOM 720 O O . SER A 1 87 ? -10.307 3.811 -15.400 1.00 52.41 87 SER A O 1
ATOM 722 N N . GLY A 1 88 ? -11.089 2.212 -16.766 1.00 49.59 88 GLY A N 1
ATOM 723 C CA . GLY A 1 88 ? -9.802 1.661 -17.167 1.00 49.59 88 GLY A CA 1
ATOM 724 C C . GLY A 1 88 ? -9.262 2.458 -18.352 1.00 49.59 88 GLY A C 1
ATOM 725 O O . GLY A 1 88 ? -9.103 1.914 -19.435 1.00 49.59 88 GLY A O 1
ATOM 726 N N . SER A 1 89 ? -9.025 3.757 -18.164 1.00 56.62 89 SER A N 1
ATOM 727 C CA . SER A 1 89 ? -8.186 4.547 -19.065 1.00 56.62 89 SER A CA 1
ATOM 728 C C . SER A 1 89 ? -6.745 4.372 -18.597 1.00 56.62 89 SER A C 1
ATOM 730 O O . SER A 1 89 ? -6.218 5.136 -17.792 1.00 56.62 89 SER A O 1
ATOM 732 N N . GLY A 1 90 ? -6.142 3.264 -19.004 1.00 58.03 90 GLY A N 1
ATOM 733 C CA . GLY A 1 90 ? -4.768 2.931 -18.669 1.00 58.03 90 GLY A CA 1
ATOM 734 C C . GLY A 1 90 ? -4.267 1.881 -19.642 1.00 58.03 90 GLY A C 1
ATOM 735 O O . GLY A 1 90 ? -4.881 0.828 -19.763 1.00 58.03 90 GLY A O 1
ATOM 736 N N . CYS A 1 91 ? -3.193 2.219 -20.358 1.00 60.22 91 CYS A N 1
ATOM 737 C CA . CYS A 1 91 ? -2.340 1.388 -21.222 1.00 60.22 91 CYS A CA 1
ATOM 738 C C . CYS A 1 91 ? -2.952 0.559 -22.375 1.00 60.22 91 CYS A C 1
ATOM 740 O O . CYS A 1 91 ? -2.237 0.344 -23.349 1.00 60.22 91 CYS A O 1
ATOM 742 N N . LEU A 1 92 ? -4.230 0.167 -22.369 1.00 59.06 92 LEU A N 1
ATOM 743 C CA . LEU A 1 92 ? -4.824 -0.611 -23.472 1.00 59.06 92 LEU A CA 1
ATOM 744 C C . LEU A 1 92 ? -4.861 0.170 -24.795 1.00 59.06 92 LEU A C 1
ATOM 746 O O . LEU A 1 92 ? -4.559 -0.393 -25.842 1.00 59.06 92 LEU A O 1
ATOM 750 N N . GLY A 1 93 ? -5.124 1.481 -24.748 1.00 60.53 93 GLY A N 1
ATOM 751 C CA . GLY A 1 93 ? -5.045 2.342 -25.936 1.00 60.53 93 GLY A CA 1
ATOM 752 C C . GLY A 1 93 ? -3.629 2.428 -26.521 1.00 60.53 93 GLY A C 1
ATOM 753 O O . GLY A 1 93 ? -3.462 2.373 -27.735 1.00 60.53 93 GLY A O 1
ATOM 754 N N . PHE A 1 94 ? -2.600 2.476 -25.667 1.00 65.56 94 PHE A N 1
ATOM 755 C CA . PHE A 1 94 ? -1.204 2.456 -26.117 1.00 65.56 94 PHE A CA 1
ATOM 756 C C . PHE A 1 94 ? -0.843 1.118 -26.770 1.00 65.56 94 PHE A C 1
ATOM 758 O O . PHE A 1 94 ? -0.206 1.114 -27.816 1.00 65.56 94 PHE A O 1
ATOM 765 N N . ILE A 1 95 ? -1.292 -0.008 -26.208 1.00 68.00 95 ILE A N 1
ATOM 766 C CA . ILE A 1 95 ? -1.040 -1.339 -26.782 1.00 68.00 95 ILE A CA 1
ATOM 767 C C . ILE A 1 95 ? -1.665 -1.462 -28.181 1.00 68.00 95 ILE A C 1
ATOM 769 O O . ILE A 1 95 ? -0.998 -1.933 -29.098 1.00 68.00 95 ILE A O 1
ATOM 773 N N . VAL A 1 96 ? -2.899 -0.981 -28.379 1.00 67.94 96 VAL A N 1
ATOM 774 C CA . VAL A 1 96 ? -3.555 -0.997 -29.702 1.00 67.94 96 VAL A CA 1
ATOM 775 C C . VAL A 1 96 ? -2.784 -0.156 -30.721 1.00 67.94 96 VAL A C 1
ATOM 777 O O . VAL A 1 96 ? -2.581 -0.611 -31.841 1.00 67.94 96 VAL A O 1
ATOM 780 N N . ILE A 1 97 ? -2.295 1.027 -30.340 1.00 66.88 97 ILE A N 1
ATOM 781 C CA . ILE A 1 97 ? -1.504 1.890 -31.234 1.00 66.88 97 ILE A CA 1
ATOM 782 C C . ILE A 1 97 ? -0.179 1.214 -31.620 1.00 66.88 97 ILE A C 1
ATOM 784 O O . ILE A 1 97 ? 0.173 1.179 -32.797 1.00 66.88 97 ILE A O 1
ATOM 788 N N . PHE A 1 98 ? 0.530 0.618 -30.657 1.00 68.75 98 PHE A N 1
ATOM 789 C CA . PHE A 1 98 ? 1.797 -0.075 -30.917 1.00 68.75 98 PHE A CA 1
ATOM 790 C C . PHE A 1 98 ? 1.647 -1.343 -31.767 1.00 68.75 98 PHE A C 1
ATOM 792 O O . PHE A 1 98 ? 2.611 -1.731 -32.419 1.00 68.75 98 PHE A O 1
ATOM 799 N N . ILE A 1 99 ? 0.469 -1.973 -31.787 1.00 68.31 99 ILE A N 1
ATOM 800 C CA . ILE A 1 99 ? 0.172 -3.124 -32.654 1.00 68.31 99 ILE A CA 1
ATOM 801 C C . ILE A 1 99 ? -0.331 -2.668 -34.031 1.00 68.31 99 ILE A C 1
ATOM 803 O O . ILE A 1 99 ? 0.060 -3.239 -35.044 1.00 68.31 99 ILE A O 1
ATOM 807 N N . ALA A 1 100 ? -1.167 -1.629 -34.096 1.00 66.00 100 ALA A N 1
ATOM 808 C CA . ALA A 1 100 ? -1.754 -1.164 -35.351 1.00 66.00 100 ALA A CA 1
ATOM 809 C C . ALA A 1 100 ? -0.718 -0.521 -36.287 1.00 66.00 100 ALA A C 1
ATOM 811 O O . ALA A 1 100 ? -0.756 -0.772 -37.487 1.00 66.00 100 ALA A O 1
ATOM 812 N N . ILE A 1 101 ? 0.231 0.253 -35.744 1.00 68.38 101 ILE A N 1
ATOM 813 C CA . ILE A 1 101 ? 1.276 0.927 -36.528 1.00 68.38 101 ILE A CA 1
ATOM 814 C C . ILE A 1 101 ? 2.128 -0.064 -37.348 1.00 68.38 101 ILE A C 1
ATOM 816 O O . ILE A 1 101 ? 2.214 0.111 -38.561 1.00 68.38 101 ILE A O 1
ATOM 820 N N . PRO A 1 102 ? 2.746 -1.118 -36.778 1.00 62.53 102 PRO A N 1
ATOM 821 C CA . PRO A 1 102 ? 3.551 -2.044 -37.573 1.00 62.53 102 PRO A CA 1
ATOM 822 C C . PRO A 1 102 ? 2.718 -2.819 -38.599 1.00 62.53 102 PRO A C 1
ATOM 824 O O . PRO A 1 102 ? 3.223 -3.097 -39.678 1.00 62.53 102 PRO A O 1
ATOM 827 N N . ILE A 1 103 ? 1.446 -3.117 -38.313 1.00 65.56 103 ILE A N 1
ATOM 828 C CA . ILE A 1 103 ? 0.554 -3.816 -39.250 1.00 65.56 103 ILE A CA 1
ATOM 829 C C . ILE A 1 103 ? 0.186 -2.917 -40.437 1.00 65.56 103 ILE A C 1
ATOM 831 O O . ILE A 1 103 ? 0.203 -3.380 -41.574 1.00 65.56 103 ILE A O 1
ATOM 835 N N . SER A 1 104 ? -0.085 -1.626 -40.214 1.00 64.69 104 SER A N 1
ATOM 836 C CA . SER A 1 104 ? -0.401 -0.702 -41.311 1.00 64.69 104 SER A CA 1
ATOM 837 C C . SER A 1 104 ? 0.782 -0.470 -42.254 1.00 64.69 104 SER A C 1
ATOM 839 O O . SER A 1 104 ? 0.566 -0.311 -43.446 1.00 64.69 104 SER A O 1
ATOM 841 N N . TYR A 1 105 ? 2.017 -0.504 -41.740 1.00 66.62 105 TYR A N 1
ATOM 842 C CA . TYR A 1 105 ? 3.241 -0.440 -42.555 1.00 66.62 105 TYR A CA 1
ATOM 843 C C . TYR A 1 105 ? 3.582 -1.757 -43.270 1.00 66.62 105 TYR A C 1
ATOM 845 O O . TYR A 1 105 ? 4.476 -1.771 -44.105 1.00 66.62 105 TYR A O 1
ATOM 853 N N . PHE A 1 106 ? 2.937 -2.866 -42.905 1.00 62.31 106 PHE A N 1
ATOM 854 C CA . PHE A 1 106 ? 3.166 -4.180 -43.515 1.00 62.31 106 PHE A CA 1
ATOM 855 C C . PHE A 1 106 ? 2.107 -4.527 -44.576 1.00 62.31 106 PHE A C 1
ATOM 857 O O . PHE A 1 106 ? 2.316 -5.432 -45.377 1.00 62.31 106 PHE A O 1
ATOM 864 N N . ILE A 1 107 ? 0.954 -3.844 -44.550 1.00 64.06 107 ILE A N 1
ATOM 865 C CA . ILE A 1 107 ? -0.183 -4.057 -45.464 1.00 64.06 107 ILE A CA 1
ATOM 866 C C . ILE A 1 107 ? -0.182 -3.060 -46.645 1.00 64.06 107 ILE A C 1
ATOM 868 O O . ILE A 1 107 ? -0.842 -3.324 -47.649 1.00 64.06 107 ILE A O 1
ATOM 872 N N . PHE A 1 108 ? 0.561 -1.954 -46.549 1.00 47.50 108 PHE A N 1
ATOM 873 C CA . PHE A 1 108 ? 0.806 -0.985 -47.628 1.00 47.50 108 PHE A CA 1
ATOM 874 C C . PHE A 1 108 ? 2.261 -1.054 -48.085 1.00 47.50 108 PHE A C 1
ATOM 876 O O . PHE A 1 108 ? 2.490 -0.913 -49.307 1.00 47.50 108 PHE A O 1
#

Sequence (108 aa):
MSNEEVLKYAVFAFIAIFLIANLPAKKKPKEKTFVCARCKNESPHTERTIEAWRRKKSKFYCKSCHAKWVESQPRQTRSAYETRRSSGSGCLGFIVIFIAIPISYFIF

Radius of gyration: 23.52 Å; chains: 1; bounding box: 52×16×69 Å

Secondary structure (DSSP, 8-state):
--HHHHHHHHHHHHHHHHHHHTS------S-SEEE-TTT--EEE--HHHHHHHHTT------HHHHHHHHHTS-GGGSSSSGGG-----SSHHHHHHHHHHHHHHHH-